Protein AF-A0A8J8DPS0-F1 (afdb_monomer)

Secondary structure (DSSP, 8-state):
-HHHHHHHHHHHHHHHHTHHHHHHHHHHHHHHHHHHHH-HHHHHHHHHHHHHHHHHHHHHHHHHHHHHHHHHHHHHH-GGGTTHHHHHHHHHTTHHHHHHHHHHHHHHHHTT-HHHHHHHHHHHHHHHHHHHHHHHHHHHHHHHHHHHHHHHHHHHHHHHHHHHTT-

Sequence (167 aa):
DYETGIYRAAYMWIQVAMLVPNVVVPTTLPSMARLWKDDKKTLEILFRKSFQMLGLVGIVGAIGYYFLAEYGVLLVFGEKFASSIPVLKILSFALPFMFLNSLFGSFLNATGKELTFTKITGFTAILNVVLNYFLILHYGAVGAAVATVVSQGVGSLVNGFLLMNSH

pLDDT: mean 92.61, std 6.7, range [46.25, 98.06]

Structure (mmCIF, N/CA/C/O backbone):
data_AF-A0A8J8DPS0-F1
#
_entry.id   AF-A0A8J8DPS0-F1
#
loop_
_atom_site.group_PDB
_atom_site.id
_atom_site.type_symbol
_atom_site.label_atom_id
_atom_site.label_alt_id
_atom_site.label_comp_id
_atom_site.label_asym_id
_atom_site.label_entity_id
_atom_site.label_seq_id
_atom_site.pdbx_PDB_ins_code
_atom_site.Cartn_x
_atom_site.Cartn_y
_atom_site.Cartn_z
_atom_site.occupancy
_atom_site.B_iso_or_equiv
_atom_site.auth_seq_id
_atom_site.auth_comp_id
_atom_site.auth_asym_id
_atom_site.auth_atom_id
_atom_site.pdbx_PDB_model_num
ATOM 1 N N . ASP A 1 1 ? 5.598 -11.270 -23.304 1.00 60.91 1 ASP A N 1
ATOM 2 C CA . ASP A 1 1 ? 6.791 -11.719 -22.550 1.00 60.91 1 ASP A CA 1
ATOM 3 C C . ASP A 1 1 ? 7.677 -10.586 -22.043 1.00 60.91 1 ASP A C 1
ATOM 5 O O . ASP A 1 1 ? 7.902 -10.527 -20.837 1.00 60.91 1 ASP A O 1
ATOM 9 N N . TYR A 1 2 ? 8.128 -9.653 -22.893 1.00 68.25 2 TYR A N 1
ATOM 10 C CA . TYR A 1 2 ? 9.005 -8.546 -22.467 1.00 68.25 2 TYR A CA 1
ATOM 11 C C . TYR A 1 2 ? 8.324 -7.531 -21.520 1.00 68.25 2 TYR A C 1
ATOM 13 O O . TYR A 1 2 ? 8.804 -7.321 -20.408 1.00 68.25 2 TYR A O 1
ATOM 21 N N . GLU A 1 3 ? 7.155 -6.981 -21.878 1.00 68.19 3 GLU A N 1
ATOM 22 C CA . GLU A 1 3 ? 6.432 -6.019 -21.016 1.00 68.19 3 GLU A CA 1
ATOM 23 C C . GLU A 1 3 ? 5.974 -6.620 -19.680 1.00 68.19 3 GLU A C 1
ATOM 25 O O . GLU A 1 3 ? 6.090 -6.004 -18.620 1.00 68.19 3 GLU A O 1
ATOM 30 N N . THR A 1 4 ? 5.513 -7.870 -19.709 1.00 76.12 4 THR A N 1
ATOM 31 C CA . THR A 1 4 ? 5.162 -8.625 -18.501 1.00 76.12 4 THR A CA 1
ATOM 32 C C . THR A 1 4 ? 6.376 -8.860 -17.599 1.00 76.12 4 THR A C 1
ATOM 34 O O . THR A 1 4 ? 6.229 -8.902 -16.380 1.00 76.12 4 THR A O 1
ATOM 37 N N . GLY A 1 5 ? 7.577 -8.986 -18.175 1.00 83.00 5 GLY A N 1
ATOM 38 C CA . GLY A 1 5 ? 8.834 -9.088 -17.433 1.00 83.00 5 GLY A CA 1
ATOM 39 C C . GLY A 1 5 ? 9.210 -7.782 -16.733 1.00 83.00 5 GLY A C 1
ATOM 40 O O . GLY A 1 5 ? 9.567 -7.812 -15.558 1.00 83.00 5 GLY A O 1
ATOM 41 N N . ILE A 1 6 ? 9.058 -6.644 -17.418 1.00 83.50 6 ILE A N 1
ATOM 42 C CA . ILE A 1 6 ? 9.302 -5.298 -16.870 1.00 83.50 6 ILE A CA 1
ATOM 43 C C . ILE A 1 6 ? 8.414 -5.039 -15.649 1.00 83.50 6 ILE A C 1
ATOM 45 O O . ILE A 1 6 ? 8.900 -4.673 -14.577 1.00 83.50 6 ILE A O 1
ATOM 49 N N . TYR A 1 7 ? 7.107 -5.278 -15.784 1.00 86.50 7 TYR A N 1
ATOM 50 C CA . TYR A 1 7 ? 6.181 -5.075 -14.673 1.00 86.50 7 TYR A CA 1
ATOM 51 C C . TYR A 1 7 ? 6.505 -5.998 -13.492 1.00 86.50 7 TYR A C 1
ATOM 53 O O . TYR A 1 7 ? 6.531 -5.547 -12.349 1.00 86.50 7 TYR A O 1
ATOM 61 N N . ARG A 1 8 ? 6.814 -7.280 -13.746 1.00 88.12 8 ARG A N 1
ATOM 62 C CA . ARG A 1 8 ? 7.204 -8.233 -12.691 1.00 88.12 8 ARG A CA 1
ATOM 63 C C . ARG A 1 8 ? 8.469 -7.797 -11.949 1.00 88.12 8 ARG A C 1
ATOM 65 O O . ARG A 1 8 ? 8.494 -7.898 -10.724 1.00 88.12 8 ARG A O 1
ATOM 72 N N . ALA A 1 9 ? 9.477 -7.289 -12.659 1.00 90.38 9 ALA A N 1
ATOM 73 C CA . ALA A 1 9 ? 10.710 -6.791 -12.048 1.00 90.38 9 ALA A CA 1
ATOM 74 C C . ALA A 1 9 ? 10.440 -5.607 -11.104 1.00 90.38 9 ALA A C 1
ATOM 76 O O . ALA A 1 9 ? 10.947 -5.584 -9.984 1.00 90.38 9 ALA A O 1
ATOM 77 N N . ALA A 1 10 ? 9.580 -4.666 -11.509 1.00 90.94 10 ALA A N 1
ATOM 78 C CA . ALA A 1 10 ? 9.148 -3.570 -10.641 1.00 90.94 10 ALA A CA 1
ATOM 79 C C . ALA A 1 10 ? 8.308 -4.070 -9.449 1.00 90.94 10 ALA A C 1
ATOM 81 O O . ALA A 1 10 ? 8.546 -3.687 -8.305 1.00 90.94 10 ALA A O 1
ATOM 82 N N . TYR A 1 11 ? 7.348 -4.962 -9.696 1.00 90.56 11 TYR A N 1
ATOM 83 C CA . TYR A 1 11 ? 6.408 -5.433 -8.678 1.00 90.56 11 TYR A CA 1
ATOM 84 C C . TYR A 1 11 ? 7.065 -6.301 -7.594 1.00 90.56 11 TYR A C 1
ATOM 86 O O . TYR A 1 11 ? 6.582 -6.335 -6.464 1.00 90.56 11 TYR A O 1
ATOM 94 N N . MET A 1 12 ? 8.190 -6.962 -7.887 1.00 93.56 12 MET A N 1
ATOM 95 C CA . MET A 1 12 ? 8.959 -7.719 -6.890 1.00 93.56 12 MET A CA 1
ATOM 96 C C . MET A 1 12 ? 9.347 -6.852 -5.683 1.00 93.56 12 MET A C 1
ATOM 98 O O . MET A 1 12 ? 9.215 -7.280 -4.540 1.00 93.56 12 MET A O 1
ATOM 102 N N . TRP A 1 13 ? 9.758 -5.606 -5.916 1.00 93.62 13 TRP A N 1
ATOM 103 C CA . TRP A 1 13 ? 10.105 -4.669 -4.846 1.00 93.62 13 TRP A CA 1
ATOM 104 C C . TRP A 1 13 ? 8.904 -4.314 -3.968 1.00 93.62 13 TRP A C 1
ATOM 106 O O . TRP A 1 13 ? 9.017 -4.240 -2.745 1.00 93.62 13 TRP A O 1
ATOM 116 N N . ILE A 1 14 ? 7.725 -4.177 -4.580 1.00 94.75 14 ILE A N 1
ATOM 117 C CA . ILE A 1 14 ? 6.471 -3.970 -3.851 1.00 94.75 14 ILE A CA 1
ATOM 118 C C . ILE A 1 14 ? 6.150 -5.190 -2.981 1.00 94.75 14 ILE A C 1
ATOM 120 O O . ILE A 1 14 ? 5.767 -5.026 -1.826 1.00 94.75 14 ILE A O 1
ATOM 124 N N . GLN A 1 15 ? 6.369 -6.412 -3.476 1.00 93.75 15 GLN A N 1
ATOM 125 C CA . GLN A 1 15 ? 6.182 -7.626 -2.671 1.00 93.75 15 GLN A CA 1
ATOM 126 C C . GLN A 1 15 ? 7.122 -7.678 -1.461 1.00 93.75 15 GLN A C 1
ATOM 128 O O . GLN A 1 15 ? 6.683 -8.038 -0.370 1.00 93.75 15 GLN A O 1
ATOM 133 N N . VAL A 1 16 ? 8.385 -7.273 -1.626 1.00 95.25 16 VAL A N 1
ATOM 134 C CA . VAL A 1 16 ? 9.335 -7.166 -0.507 1.00 95.25 16 VAL A CA 1
ATOM 135 C C . VAL A 1 16 ? 8.847 -6.140 0.518 1.00 95.25 16 VAL A C 1
ATOM 137 O O . VAL A 1 16 ? 8.834 -6.423 1.714 1.00 95.25 16 VAL A O 1
ATOM 140 N N . ALA A 1 17 ? 8.373 -4.974 0.071 1.00 95.44 17 ALA A N 1
ATOM 141 C CA . ALA A 1 17 ? 7.809 -3.961 0.963 1.00 95.44 17 ALA A CA 1
ATOM 142 C C . ALA A 1 17 ? 6.589 -4.485 1.748 1.00 95.44 17 ALA A C 1
ATOM 144 O O . ALA A 1 17 ? 6.449 -4.209 2.940 1.00 95.44 17 ALA A O 1
ATOM 145 N N . MET A 1 18 ? 5.741 -5.295 1.108 1.00 96.00 18 MET A N 1
ATOM 146 C CA . MET A 1 18 ? 4.547 -5.887 1.719 1.00 96.00 18 MET A CA 1
ATOM 147 C C . MET A 1 18 ? 4.837 -6.852 2.879 1.00 96.00 18 MET A C 1
ATOM 149 O O . MET A 1 18 ? 3.921 -7.168 3.638 1.00 96.00 18 MET A O 1
ATOM 153 N N . LEU A 1 19 ? 6.089 -7.272 3.095 1.00 95.56 19 LEU A N 1
ATOM 154 C CA . LEU A 1 19 ? 6.461 -8.040 4.288 1.00 95.56 19 LEU A CA 1
ATOM 155 C C . LEU A 1 19 ? 6.152 -7.283 5.588 1.00 95.56 19 LEU A C 1
ATOM 157 O O . LEU A 1 19 ? 5.746 -7.902 6.567 1.00 95.56 19 LEU A O 1
ATOM 161 N N . VAL A 1 20 ? 6.275 -5.951 5.591 1.00 95.12 20 VAL A N 1
ATOM 162 C CA . VAL A 1 20 ? 6.016 -5.123 6.779 1.00 95.12 20 VAL A CA 1
ATOM 163 C C . VAL A 1 20 ? 4.574 -5.287 7.287 1.00 95.12 20 VAL A C 1
ATOM 165 O O . VAL A 1 20 ? 4.392 -5.764 8.412 1.00 95.12 20 VAL A O 1
ATOM 168 N N . PRO A 1 21 ? 3.524 -4.950 6.511 1.00 94.81 21 PRO A N 1
ATOM 169 C CA . PRO A 1 21 ? 2.152 -5.161 6.961 1.00 94.81 21 PRO A CA 1
ATOM 170 C C . PRO A 1 21 ? 1.824 -6.648 7.148 1.00 94.81 21 PRO A C 1
ATOM 172 O O . PRO A 1 21 ? 1.076 -6.967 8.066 1.00 94.81 21 PRO A O 1
ATOM 175 N N . ASN A 1 22 ? 2.411 -7.568 6.374 1.00 93.62 22 ASN A N 1
ATOM 176 C CA . ASN A 1 22 ? 2.165 -9.006 6.544 1.00 93.62 22 ASN A CA 1
ATOM 177 C C . ASN A 1 22 ? 2.632 -9.549 7.905 1.00 93.62 22 ASN A C 1
ATOM 179 O O . ASN A 1 22 ? 2.113 -10.562 8.361 1.00 93.62 22 ASN A O 1
ATOM 183 N N . VAL A 1 23 ? 3.565 -8.873 8.578 1.00 92.81 23 VAL A N 1
ATOM 184 C CA . VAL A 1 23 ? 3.994 -9.208 9.946 1.00 92.81 23 VAL A CA 1
ATOM 185 C C . VAL A 1 23 ? 3.178 -8.443 10.996 1.00 92.81 23 VAL A C 1
ATOM 187 O O . VAL A 1 23 ? 2.731 -9.007 11.995 1.00 92.81 23 VAL A O 1
ATOM 190 N N . VAL A 1 24 ? 2.951 -7.146 10.780 1.00 91.12 24 VAL A N 1
ATOM 191 C CA . VAL A 1 24 ? 2.281 -6.266 11.756 1.00 91.12 24 VAL A CA 1
ATOM 192 C C . VAL A 1 24 ? 0.777 -6.543 11.863 1.00 91.12 24 VAL A C 1
ATOM 194 O O . VAL A 1 24 ? 0.180 -6.463 12.936 1.00 91.12 24 VAL A O 1
ATOM 197 N N . VAL A 1 25 ? 0.121 -6.838 10.747 1.00 93.31 25 VAL A N 1
ATOM 198 C CA . VAL A 1 25 ? -1.340 -6.914 10.695 1.00 93.31 25 VAL A CA 1
ATOM 199 C C . VAL A 1 25 ? -1.888 -8.177 11.382 1.00 93.31 25 VAL A C 1
ATOM 201 O O . VAL A 1 25 ? -2.787 -8.040 12.217 1.00 93.31 25 VAL A O 1
ATOM 204 N N . PRO A 1 26 ? -1.349 -9.390 11.146 1.00 91.56 26 PRO A N 1
ATOM 205 C CA . PRO A 1 26 ? -1.835 -10.594 11.825 1.00 91.56 26 PRO A CA 1
ATOM 206 C C . PRO A 1 26 ? -1.601 -10.583 13.340 1.00 91.56 26 PRO A C 1
ATOM 208 O O . PRO A 1 26 ? -2.383 -11.165 14.085 1.00 91.56 26 PRO A O 1
ATOM 211 N N . THR A 1 27 ? -0.554 -9.898 13.812 1.00 90.00 27 THR A N 1
ATOM 212 C CA . THR A 1 27 ? -0.246 -9.793 15.251 1.00 90.00 27 THR A CA 1
ATOM 213 C C . THR A 1 27 ? -1.199 -8.850 15.987 1.00 90.00 27 THR A C 1
ATOM 215 O O . THR A 1 27 ? -1.473 -9.035 17.174 1.00 90.00 27 THR A O 1
ATOM 218 N N . THR A 1 28 ? -1.759 -7.861 15.289 1.00 90.06 28 THR A N 1
ATOM 219 C CA . THR A 1 28 ? -2.690 -6.887 15.874 1.00 90.06 28 THR A CA 1
ATOM 220 C C . THR A 1 28 ? -4.154 -7.324 15.797 1.00 90.06 28 THR A C 1
ATOM 222 O O . THR A 1 28 ? -4.928 -6.965 16.683 1.00 90.06 28 THR A O 1
ATOM 225 N N . LEU A 1 29 ? -4.525 -8.166 14.825 1.00 91.69 29 LEU A N 1
ATOM 226 C CA . LEU A 1 29 ? -5.889 -8.676 14.629 1.00 91.69 29 LEU A CA 1
ATOM 227 C C . LEU A 1 29 ? -6.528 -9.295 15.892 1.00 91.69 29 LEU A C 1
ATOM 229 O O . LEU A 1 29 ? -7.591 -8.815 16.296 1.00 91.69 29 LEU A O 1
ATOM 233 N N . PRO A 1 30 ? -5.934 -10.307 16.566 1.00 91.81 30 PRO A N 1
ATOM 234 C CA . PRO A 1 30 ? -6.564 -10.925 17.738 1.00 91.81 30 PRO A CA 1
ATOM 235 C C . PRO A 1 30 ? -6.735 -9.931 18.894 1.00 91.81 30 PRO A C 1
ATOM 237 O O . PRO A 1 30 ? -7.728 -9.976 19.621 1.00 91.81 30 PRO A O 1
ATOM 240 N N . SER A 1 31 ? -5.796 -8.989 19.034 1.00 93.31 31 SER A N 1
ATOM 241 C CA . SER A 1 31 ? -5.885 -7.913 20.023 1.00 93.31 31 SER A CA 1
ATOM 242 C C . SER A 1 31 ? -7.041 -6.965 19.710 1.00 93.31 31 SER A C 1
ATOM 244 O O . SER A 1 31 ? -7.804 -6.626 20.611 1.00 93.31 31 SER A O 1
ATOM 246 N N . MET A 1 32 ? -7.217 -6.579 18.442 1.00 94.19 32 MET A N 1
ATOM 247 C CA . MET A 1 32 ? -8.336 -5.734 18.015 1.00 94.19 32 MET A CA 1
ATOM 248 C C . MET A 1 32 ? -9.690 -6.415 18.250 1.00 94.19 32 MET A C 1
ATOM 250 O O . MET A 1 32 ? -10.605 -5.779 18.767 1.00 94.19 32 MET A O 1
ATOM 254 N N . ALA A 1 33 ? -9.806 -7.709 17.935 1.00 94.19 33 ALA A N 1
ATOM 255 C CA . ALA A 1 33 ? -11.053 -8.461 18.088 1.00 94.19 33 ALA A CA 1
ATOM 256 C C . ALA A 1 33 ? -11.489 -8.579 19.558 1.00 94.19 33 ALA A C 1
ATOM 258 O O . ALA A 1 33 ? -12.673 -8.442 19.870 1.00 94.19 33 ALA A O 1
ATOM 259 N N . ARG A 1 34 ? -10.532 -8.784 20.474 1.00 94.94 34 ARG A N 1
ATOM 260 C CA . ARG A 1 34 ? -10.790 -8.780 21.922 1.00 94.94 34 ARG A CA 1
ATOM 261 C C . ARG A 1 34 ? -11.210 -7.390 22.408 1.00 94.94 34 ARG A C 1
ATOM 263 O O . ARG A 1 34 ? -12.267 -7.231 23.011 1.00 94.94 34 ARG A O 1
ATOM 270 N N . LEU A 1 35 ? -10.415 -6.366 22.090 1.00 94.31 35 LEU A N 1
ATOM 271 C CA . LEU A 1 35 ? -10.650 -4.994 22.553 1.00 94.31 35 LEU A CA 1
ATOM 272 C C . LEU A 1 35 ? -11.952 -4.387 22.008 1.00 94.31 35 LEU A C 1
ATOM 274 O O . LEU A 1 35 ? -12.539 -3.534 22.663 1.00 94.31 35 LEU A O 1
ATOM 278 N N . TRP A 1 36 ? -12.447 -4.843 20.853 1.00 93.62 36 TRP A N 1
ATOM 279 C CA . TRP A 1 36 ? -13.742 -4.410 20.319 1.00 93.62 36 TRP A CA 1
ATOM 280 C C . TRP A 1 36 ? -14.918 -4.680 21.266 1.00 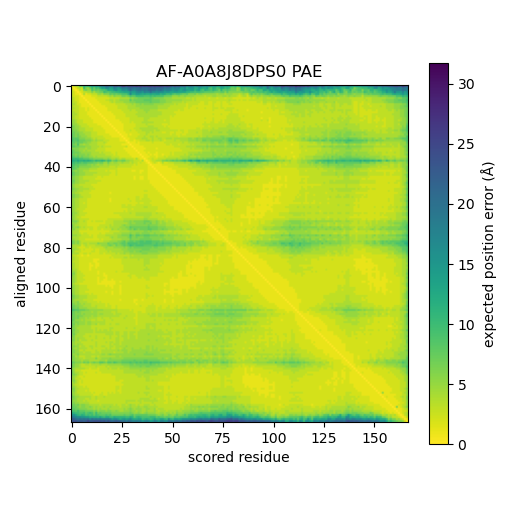93.62 36 TRP A C 1
ATOM 282 O O . TRP A 1 36 ? -15.871 -3.894 21.281 1.00 93.62 36 TRP A O 1
ATOM 292 N N . LYS A 1 37 ? -14.847 -5.763 22.051 1.00 91.69 37 LYS A N 1
ATOM 293 C CA . LYS A 1 37 ? -15.866 -6.129 23.044 1.00 91.69 37 LYS A CA 1
ATOM 294 C C . LYS A 1 37 ? -15.590 -5.509 24.411 1.00 91.69 37 LYS A C 1
ATOM 296 O O . LYS A 1 37 ? -16.526 -5.042 25.051 1.00 91.69 37 LYS A O 1
ATOM 301 N N . ASP A 1 38 ? -14.323 -5.488 24.815 1.00 93.31 38 ASP A N 1
ATOM 302 C CA . ASP A 1 38 ? -13.952 -5.231 26.210 1.00 93.31 38 ASP A CA 1
ATOM 303 C C . ASP A 1 38 ? -13.568 -3.766 26.481 1.00 93.31 38 ASP A C 1
ATOM 305 O O . ASP A 1 38 ? -13.915 -3.221 27.526 1.00 93.31 38 ASP A O 1
ATOM 309 N N . ASP A 1 39 ? -12.847 -3.113 25.560 1.00 93.88 39 ASP A N 1
ATOM 310 C CA . ASP A 1 39 ? -12.295 -1.768 25.769 1.00 93.88 39 ASP A CA 1
ATOM 311 C C . ASP A 1 39 ? -12.075 -1.019 24.443 1.00 93.88 39 ASP A C 1
ATOM 313 O O . ASP A 1 39 ? -11.009 -1.060 23.811 1.00 93.88 39 ASP A O 1
ATOM 317 N N . LYS A 1 40 ? -13.105 -0.264 24.046 1.00 91.69 40 LYS A N 1
ATOM 318 C CA . LYS A 1 40 ? -13.098 0.533 22.813 1.00 91.69 40 LYS A CA 1
ATOM 319 C C . LYS A 1 40 ? -12.059 1.654 22.815 1.00 91.69 40 LYS A C 1
ATOM 321 O O . LYS A 1 40 ? -11.559 2.003 21.749 1.00 91.69 40 LYS A O 1
ATOM 326 N N . LYS A 1 41 ? -11.703 2.199 23.982 1.00 94.31 41 LYS A N 1
ATOM 327 C CA . LYS A 1 41 ? -10.712 3.280 24.084 1.00 94.31 41 LYS A CA 1
ATOM 328 C C . LYS A 1 41 ? -9.315 2.743 23.799 1.00 94.31 41 LYS A C 1
ATOM 330 O O . LYS A 1 41 ? -8.560 3.336 23.030 1.00 94.31 41 LYS A O 1
ATOM 335 N N . THR A 1 42 ? -8.978 1.591 24.373 1.00 94.88 42 THR A N 1
ATOM 336 C CA . THR A 1 42 ? -7.698 0.932 24.095 1.00 94.88 42 THR A CA 1
ATOM 337 C C . THR A 1 42 ? -7.626 0.443 22.647 1.00 94.88 42 THR A C 1
ATOM 339 O O . THR A 1 42 ? -6.566 0.548 22.025 1.00 94.88 42 THR A O 1
ATOM 342 N N . LEU A 1 43 ? -8.746 -0.013 22.068 1.00 94.75 43 LEU A N 1
ATOM 343 C CA . LEU A 1 43 ? -8.826 -0.336 20.640 1.00 94.75 43 LEU A CA 1
ATOM 344 C C . LEU A 1 43 ? -8.499 0.869 19.750 1.00 94.75 43 LEU A C 1
ATOM 346 O O . LEU A 1 43 ? -7.699 0.736 18.827 1.00 94.75 43 LEU A O 1
ATOM 350 N N . GLU A 1 44 ? -9.098 2.031 20.018 1.00 93.19 44 GLU A N 1
ATOM 351 C CA . GLU A 1 44 ? -8.852 3.255 19.248 1.00 93.19 44 GLU A CA 1
ATOM 352 C C . GLU A 1 44 ? -7.372 3.656 19.307 1.00 93.19 44 GLU A C 1
ATOM 354 O O . GLU A 1 44 ? -6.756 3.947 18.280 1.00 93.19 44 GLU A O 1
ATOM 359 N N . ILE A 1 45 ? -6.760 3.586 20.496 1.00 95.12 45 ILE A N 1
ATOM 360 C CA . ILE A 1 45 ? -5.330 3.863 20.679 1.00 95.12 45 ILE A CA 1
ATOM 361 C C . ILE A 1 45 ? -4.474 2.873 19.882 1.00 95.12 45 ILE A C 1
ATOM 363 O O . ILE A 1 45 ? -3.527 3.294 19.213 1.00 95.12 45 ILE A O 1
ATOM 367 N N . LEU A 1 46 ? -4.787 1.574 19.946 1.00 94.56 46 LEU A N 1
ATOM 368 C CA . LEU A 1 46 ? -4.071 0.539 19.199 1.00 94.56 46 LEU A CA 1
ATOM 369 C C . LEU A 1 46 ? -4.169 0.795 17.693 1.00 94.56 46 LEU A C 1
ATOM 371 O O . LEU A 1 46 ? -3.143 0.872 17.020 1.00 94.56 46 LEU A O 1
ATOM 375 N N . PHE A 1 47 ? -5.384 0.990 17.181 1.00 94.69 47 PHE A N 1
ATOM 376 C CA . PHE A 1 47 ? -5.625 1.246 15.766 1.00 94.69 47 PHE A CA 1
ATOM 377 C C . PHE A 1 47 ? -4.913 2.517 15.292 1.00 94.69 47 PHE A C 1
ATOM 379 O O . PHE A 1 47 ? -4.207 2.481 14.286 1.00 94.69 47 PHE A O 1
ATOM 386 N N . ARG A 1 48 ? -5.009 3.620 16.045 1.00 94.88 48 ARG A N 1
ATOM 387 C CA . ARG A 1 48 ? -4.329 4.883 15.725 1.00 94.88 48 ARG A CA 1
ATOM 388 C C . ARG A 1 48 ? -2.811 4.722 15.691 1.00 94.88 48 ARG A C 1
ATOM 390 O O . ARG A 1 48 ? -2.175 5.226 14.768 1.00 94.88 48 ARG A O 1
ATOM 397 N N . LYS A 1 49 ? -2.221 4.009 16.656 1.00 95.00 49 LYS A N 1
ATOM 398 C CA . LYS A 1 49 ? -0.774 3.732 16.669 1.00 95.00 49 LYS A CA 1
ATOM 399 C C . LYS A 1 49 ? -0.355 2.875 15.475 1.00 95.00 49 LYS A C 1
ATOM 401 O O . LYS A 1 49 ? 0.625 3.210 14.814 1.00 95.00 49 LYS A O 1
ATOM 406 N N . SER A 1 50 ? -1.105 1.818 15.161 1.00 95.69 50 SER A N 1
ATOM 407 C CA . SER A 1 50 ? -0.853 0.981 13.982 1.00 95.69 50 SER A CA 1
ATOM 408 C C . SER A 1 50 ? -0.981 1.775 12.682 1.00 95.69 50 SER A C 1
ATOM 410 O O . SER A 1 50 ? -0.134 1.631 11.805 1.00 95.69 50 SER A O 1
ATOM 412 N N . PHE A 1 51 ? -1.982 2.654 12.578 1.00 95.69 51 PHE A N 1
ATOM 413 C CA . PHE A 1 51 ? -2.191 3.540 11.433 1.00 95.69 51 PHE A CA 1
ATOM 414 C C . PHE A 1 51 ? -1.015 4.499 11.246 1.00 95.69 51 PHE A C 1
ATOM 416 O O . PHE A 1 51 ? -0.462 4.587 10.154 1.00 95.69 51 PHE A O 1
ATOM 423 N N . GLN A 1 52 ? -0.589 5.179 12.314 1.00 96.25 52 GLN A N 1
ATOM 424 C CA . GLN A 1 52 ? 0.546 6.104 12.268 1.00 96.25 52 GLN A CA 1
ATOM 425 C C . GLN A 1 52 ? 1.847 5.386 11.904 1.00 96.25 52 GLN A C 1
ATOM 427 O O . GLN A 1 52 ? 2.597 5.873 11.062 1.00 96.25 52 GLN A O 1
ATOM 432 N N . MET A 1 53 ? 2.099 4.218 12.498 1.00 96.44 53 MET A N 1
ATOM 433 C CA . MET A 1 53 ? 3.293 3.425 12.221 1.00 96.44 53 MET A CA 1
ATOM 434 C C . MET A 1 53 ? 3.318 2.932 10.770 1.00 96.44 53 MET A C 1
ATOM 436 O O . MET A 1 53 ? 4.289 3.179 10.061 1.00 96.44 53 MET A O 1
ATOM 440 N N . LEU A 1 54 ? 2.255 2.267 10.305 1.00 96.69 54 LEU A N 1
ATOM 441 C CA . LEU A 1 54 ? 2.192 1.735 8.941 1.00 96.69 54 LEU A CA 1
ATOM 442 C C . LEU A 1 54 ? 2.149 2.847 7.891 1.00 96.69 54 LEU A C 1
ATOM 444 O O . LEU A 1 54 ? 2.793 2.715 6.855 1.00 96.69 54 LEU A O 1
ATOM 448 N N . GLY A 1 55 ? 1.456 3.952 8.168 1.00 97.12 55 GLY A N 1
ATOM 449 C CA . GLY A 1 55 ? 1.448 5.128 7.303 1.00 97.12 55 GLY A CA 1
ATOM 450 C C . GLY A 1 55 ? 2.840 5.744 7.169 1.00 97.12 55 GLY A C 1
ATOM 451 O O . GLY A 1 55 ? 3.309 5.952 6.052 1.00 97.12 55 GLY A O 1
ATOM 452 N N . LEU A 1 56 ? 3.541 5.972 8.286 1.00 97.81 56 LEU A N 1
ATOM 453 C CA . LEU A 1 56 ? 4.893 6.535 8.270 1.00 97.81 56 LEU A CA 1
ATOM 454 C C . LEU A 1 56 ? 5.884 5.606 7.563 1.00 97.81 56 LEU A C 1
ATOM 456 O O . LEU A 1 56 ? 6.617 6.055 6.687 1.00 97.81 56 LEU A O 1
ATOM 460 N N . VAL A 1 57 ? 5.886 4.312 7.900 1.00 97.56 57 VAL A N 1
ATOM 461 C CA . VAL A 1 57 ? 6.773 3.330 7.257 1.00 97.56 57 VAL A CA 1
ATOM 462 C C . VAL A 1 57 ? 6.443 3.188 5.771 1.00 97.56 57 VAL A C 1
ATOM 464 O O . VAL A 1 57 ? 7.355 3.107 4.954 1.00 97.56 57 VAL A O 1
ATOM 467 N N . GLY A 1 58 ? 5.162 3.223 5.399 1.00 97.50 58 GLY A N 1
ATOM 468 C CA . GLY A 1 58 ? 4.727 3.221 4.006 1.00 97.50 58 GLY A CA 1
ATOM 469 C C . GLY A 1 58 ? 5.232 4.442 3.233 1.00 97.50 58 GLY A C 1
ATOM 470 O O . GLY A 1 58 ? 5.736 4.286 2.126 1.00 97.50 58 GLY A O 1
ATOM 471 N N . ILE A 1 59 ? 5.158 5.645 3.818 1.00 98.06 59 ILE A N 1
ATOM 472 C CA . ILE A 1 59 ? 5.655 6.891 3.205 1.00 98.06 59 ILE A CA 1
ATOM 473 C C . ILE A 1 59 ? 7.181 6.870 3.077 1.00 98.06 59 ILE A C 1
ATOM 475 O O . ILE A 1 59 ? 7.710 7.149 2.003 1.00 98.06 59 ILE A O 1
ATOM 479 N N . VAL A 1 60 ? 7.897 6.509 4.144 1.00 97.81 60 VAL A N 1
ATOM 480 C CA . VAL A 1 60 ? 9.365 6.399 4.121 1.00 97.81 60 VAL A CA 1
ATOM 481 C C . VAL A 1 60 ? 9.803 5.349 3.099 1.00 97.81 60 VAL A C 1
ATOM 483 O O . VAL A 1 60 ? 10.723 5.596 2.322 1.00 97.81 60 VAL A O 1
ATOM 486 N N . GLY A 1 61 ? 9.104 4.214 3.042 1.00 96.81 61 GLY A N 1
ATOM 487 C CA . GLY A 1 61 ? 9.308 3.184 2.031 1.00 96.81 61 GLY A CA 1
ATOM 488 C C . GLY A 1 61 ? 9.082 3.718 0.618 1.00 96.81 61 GLY A C 1
ATOM 489 O O . GLY A 1 61 ? 9.950 3.554 -0.231 1.00 96.81 61 GLY A O 1
ATOM 490 N N . ALA A 1 62 ? 7.968 4.410 0.367 1.00 97.56 62 ALA A N 1
ATOM 491 C CA . ALA A 1 62 ? 7.658 5.007 -0.933 1.00 97.56 62 ALA A CA 1
ATOM 492 C C . ALA A 1 62 ? 8.762 5.955 -1.422 1.00 97.56 62 ALA A C 1
ATOM 494 O O . AL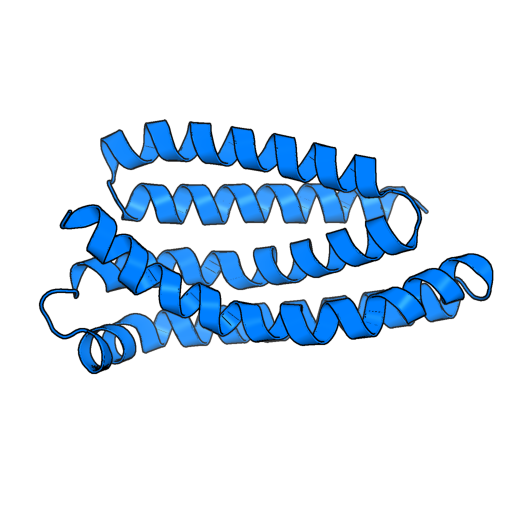A A 1 62 ? 9.194 5.856 -2.572 1.00 97.56 62 ALA A O 1
ATOM 495 N N . ILE A 1 63 ? 9.248 6.826 -0.533 1.00 98.00 63 ILE A N 1
ATOM 496 C CA . ILE A 1 63 ? 10.362 7.744 -0.797 1.00 98.00 63 ILE A CA 1
ATOM 497 C C . ILE A 1 63 ? 11.639 6.950 -1.096 1.00 98.00 63 ILE A C 1
ATOM 499 O O . ILE A 1 63 ? 12.279 7.179 -2.122 1.00 98.00 63 ILE A O 1
ATOM 503 N N . GLY A 1 64 ? 11.984 5.981 -0.244 1.00 96.69 64 GLY A N 1
ATOM 504 C CA . GLY A 1 64 ? 13.164 5.135 -0.418 1.00 96.69 64 GLY A CA 1
ATOM 505 C C . GLY A 1 64 ? 13.161 4.405 -1.760 1.00 96.69 64 GLY A C 1
ATOM 506 O O . GLY A 1 64 ? 14.120 4.511 -2.519 1.00 96.69 64 GLY A O 1
ATOM 507 N N . TYR A 1 65 ? 12.057 3.739 -2.105 1.00 95.56 65 TYR A N 1
ATOM 508 C CA . TYR A 1 65 ? 11.905 3.056 -3.388 1.00 95.56 65 TYR A CA 1
ATOM 509 C C . TYR A 1 65 ? 11.937 4.016 -4.574 1.00 95.56 65 TYR A C 1
ATOM 511 O O . TYR A 1 65 ? 12.524 3.674 -5.592 1.00 95.56 65 TYR A O 1
ATOM 519 N N . TYR A 1 66 ? 11.357 5.213 -4.462 1.00 97.25 66 TYR A N 1
ATOM 520 C CA . TYR A 1 66 ? 11.368 6.190 -5.552 1.00 97.25 66 TYR A CA 1
ATOM 521 C C . TYR A 1 66 ? 12.794 6.630 -5.916 1.00 97.25 66 TYR A C 1
ATOM 523 O O . TYR A 1 66 ? 13.172 6.614 -7.090 1.00 97.25 66 TYR A O 1
ATOM 531 N N . PHE A 1 67 ? 13.597 6.995 -4.913 1.00 96.81 67 PHE A N 1
ATOM 532 C CA . PHE A 1 67 ? 14.970 7.460 -5.128 1.00 96.81 67 PHE A CA 1
ATOM 533 C C . PHE A 1 67 ? 15.937 6.320 -5.458 1.00 96.81 67 PHE A C 1
ATOM 535 O O . PHE A 1 67 ? 16.832 6.501 -6.278 1.00 96.81 67 PHE A O 1
ATOM 542 N N . LEU A 1 68 ? 15.740 5.135 -4.874 1.00 94.69 68 LEU A N 1
ATOM 543 C CA . LEU A 1 68 ? 16.601 3.974 -5.107 1.00 94.69 68 LEU A CA 1
ATOM 544 C C . LEU A 1 68 ? 16.174 3.122 -6.307 1.00 94.69 68 LEU A C 1
ATOM 546 O O . LEU A 1 68 ? 16.879 2.171 -6.628 1.00 94.69 68 LEU A O 1
ATOM 550 N N . ALA A 1 69 ? 15.059 3.433 -6.980 1.00 94.56 69 ALA A N 1
ATOM 551 C CA . ALA A 1 69 ? 14.521 2.607 -8.064 1.00 94.56 69 ALA A CA 1
ATOM 552 C C . ALA A 1 69 ? 15.545 2.335 -9.171 1.00 94.56 69 ALA A C 1
ATOM 554 O O . ALA A 1 69 ? 15.673 1.205 -9.628 1.00 94.56 69 ALA A O 1
ATOM 555 N N . GLU A 1 70 ? 16.273 3.367 -9.592 1.00 94.38 70 GLU A N 1
ATOM 556 C CA . GLU A 1 70 ? 17.266 3.268 -10.662 1.00 94.38 70 GLU A CA 1
ATOM 557 C C . GLU A 1 70 ? 18.442 2.384 -10.250 1.00 94.38 70 GLU A C 1
ATOM 559 O O . GLU A 1 70 ? 18.695 1.360 -10.881 1.00 94.38 70 GLU A O 1
ATOM 564 N N . TYR A 1 71 ? 19.079 2.709 -9.122 1.00 94.44 71 TYR A N 1
ATOM 565 C CA . TYR A 1 71 ? 20.187 1.924 -8.585 1.00 94.44 71 TYR A CA 1
ATOM 566 C C . TYR A 1 71 ? 19.783 0.469 -8.295 1.00 94.44 71 TYR A C 1
ATOM 568 O O . TYR A 1 71 ? 20.472 -0.462 -8.701 1.00 94.44 71 TYR A O 1
ATOM 576 N N . GLY A 1 72 ? 18.642 0.257 -7.635 1.00 92.00 72 GLY A N 1
ATOM 577 C CA . GLY A 1 72 ? 18.160 -1.068 -7.252 1.00 92.00 72 GLY A CA 1
ATOM 578 C C . GLY A 1 72 ? 17.830 -1.947 -8.455 1.00 92.00 72 GLY A C 1
ATOM 579 O O . GLY A 1 72 ? 18.241 -3.107 -8.500 1.00 92.00 72 GLY A O 1
ATOM 580 N N . VAL A 1 73 ? 17.121 -1.410 -9.453 1.00 94.06 73 VAL A N 1
ATOM 581 C CA . VAL A 1 73 ? 16.747 -2.175 -10.652 1.00 94.06 73 VAL A CA 1
ATOM 582 C C . VAL A 1 73 ? 17.983 -2.534 -11.472 1.00 94.06 73 VAL A C 1
ATOM 584 O O . VAL A 1 73 ? 18.129 -3.697 -11.848 1.00 94.06 73 VAL A O 1
ATOM 587 N N . LEU A 1 74 ? 18.889 -1.584 -11.713 1.00 93.81 74 LEU A N 1
ATOM 588 C CA . LEU A 1 74 ? 20.101 -1.843 -12.493 1.00 93.81 74 LEU A CA 1
ATOM 589 C C . LEU A 1 74 ? 21.034 -2.835 -11.787 1.00 93.81 74 LEU A C 1
ATOM 591 O O . LEU A 1 74 ? 21.573 -3.724 -12.442 1.00 93.81 74 LEU A O 1
ATOM 595 N N . LEU A 1 75 ? 21.160 -2.754 -10.459 1.00 93.75 75 LEU A N 1
ATOM 596 C CA . LEU A 1 75 ? 21.992 -3.672 -9.679 1.00 93.75 75 LEU A CA 1
ATOM 597 C C . LEU A 1 75 ? 21.458 -5.114 -9.689 1.00 93.75 75 LEU A C 1
ATOM 599 O O . LEU A 1 75 ? 22.235 -6.055 -9.823 1.00 93.75 75 LEU A O 1
ATOM 603 N N . VAL A 1 76 ? 20.144 -5.299 -9.525 1.00 93.25 76 VAL A N 1
ATOM 604 C CA . VAL A 1 76 ? 19.537 -6.636 -9.367 1.00 93.25 76 VAL A CA 1
ATOM 605 C C . VAL A 1 76 ? 19.214 -7.291 -10.709 1.00 93.25 76 VAL A C 1
ATOM 607 O O . VAL A 1 76 ? 19.359 -8.503 -10.862 1.00 93.25 76 VAL A O 1
ATOM 610 N N . PHE A 1 77 ? 18.759 -6.505 -11.685 1.00 90.38 77 PHE A N 1
ATOM 611 C CA . PHE A 1 77 ? 18.216 -7.015 -12.944 1.00 90.38 77 PHE A CA 1
ATOM 612 C C . PHE A 1 77 ? 19.052 -6.642 -14.180 1.00 90.38 77 PHE A C 1
ATOM 614 O O . PHE A 1 77 ? 18.926 -7.301 -15.221 1.00 90.38 77 PHE A O 1
ATOM 621 N N . GLY A 1 78 ? 19.921 -5.634 -14.070 1.00 91.25 78 GLY A N 1
ATOM 622 C CA . GLY A 1 78 ? 20.747 -5.117 -15.162 1.00 91.25 78 GLY A CA 1
ATOM 623 C C . GLY A 1 78 ? 20.010 -4.166 -16.113 1.00 91.25 78 GLY A C 1
ATOM 624 O O . GLY A 1 78 ? 18.786 -4.031 -16.082 1.00 91.25 78 GLY A O 1
ATOM 625 N N . GLU A 1 79 ? 20.773 -3.556 -17.024 1.00 92.00 79 GLU A N 1
ATOM 626 C CA . GLU A 1 79 ? 20.318 -2.551 -18.009 1.00 92.00 79 GLU A CA 1
ATOM 627 C C . GLU A 1 79 ? 19.121 -2.994 -18.862 1.00 92.00 79 GLU A C 1
ATOM 629 O O . GLU A 1 79 ? 18.251 -2.198 -19.210 1.00 92.00 79 GLU A O 1
ATOM 634 N N . LYS A 1 80 ? 19.002 -4.297 -19.144 1.00 91.00 80 LYS A N 1
ATOM 635 C CA . LYS A 1 80 ? 17.875 -4.865 -19.909 1.00 91.00 80 LYS A CA 1
ATOM 636 C C . LYS A 1 80 ? 16.496 -4.608 -19.274 1.00 91.00 80 LYS A C 1
ATOM 638 O O . LYS A 1 80 ? 15.483 -4.737 -19.961 1.00 91.00 80 LYS A O 1
ATOM 643 N N . PHE A 1 81 ? 16.457 -4.271 -17.981 1.00 91.88 81 PHE A N 1
ATOM 644 C CA . PHE A 1 81 ? 15.252 -3.954 -17.214 1.00 91.88 81 PHE A CA 1
ATOM 645 C C . PHE A 1 81 ? 15.155 -2.468 -16.831 1.00 91.88 81 PHE A C 1
ATOM 647 O O . PHE A 1 81 ? 14.307 -2.116 -16.011 1.00 91.88 81 PHE A O 1
ATOM 654 N N . ALA A 1 82 ? 15.943 -1.572 -17.435 1.00 92.12 82 ALA A N 1
ATOM 655 C CA . ALA A 1 82 ? 15.874 -0.132 -17.164 1.00 92.12 82 ALA A CA 1
ATOM 656 C C . ALA A 1 82 ? 14.458 0.450 -17.364 1.00 92.12 82 ALA A C 1
ATOM 658 O O . ALA A 1 82 ? 14.004 1.292 -16.590 1.00 92.12 82 ALA A O 1
ATOM 659 N N . SER A 1 83 ? 13.682 -0.080 -18.316 1.00 92.00 83 SER A N 1
ATOM 660 C CA . SER A 1 83 ? 12.278 0.302 -18.536 1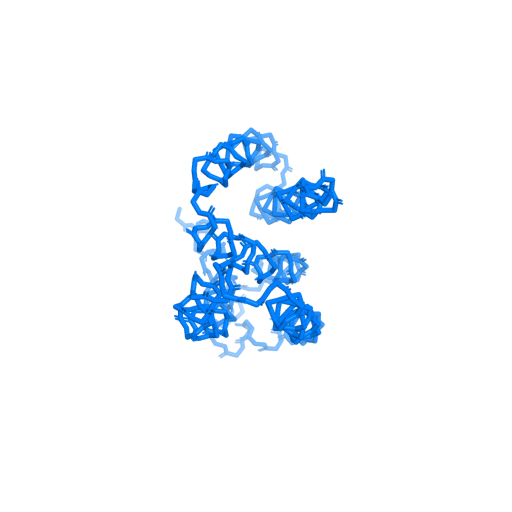.00 92.00 83 SER A CA 1
ATOM 661 C C . SER A 1 83 ? 11.345 0.021 -17.341 1.00 92.00 83 SER A C 1
ATOM 663 O O . SER A 1 83 ? 10.234 0.543 -17.299 1.00 92.00 83 SER A O 1
ATOM 665 N N . SER A 1 84 ? 11.783 -0.758 -16.343 1.00 93.69 84 SER A N 1
ATOM 666 C CA . SER A 1 84 ? 11.038 -1.037 -15.097 1.00 93.69 84 SER A CA 1
ATOM 667 C C . SER A 1 84 ? 11.178 0.073 -14.060 1.00 93.69 84 SER A C 1
ATOM 669 O O . SER A 1 84 ? 10.354 0.173 -13.155 1.00 93.69 84 SER A O 1
ATOM 671 N N . ILE A 1 85 ? 12.209 0.914 -14.177 1.00 95.50 85 ILE A N 1
ATOM 672 C CA . ILE A 1 85 ? 12.495 2.009 -13.244 1.00 95.50 85 ILE A CA 1
ATOM 673 C C . ILE A 1 85 ? 11.309 2.980 -13.121 1.00 95.50 85 ILE A C 1
ATOM 675 O O . ILE A 1 85 ? 10.868 3.210 -11.993 1.00 95.50 85 ILE A O 1
ATOM 679 N N . PRO A 1 86 ? 10.735 3.535 -14.212 1.00 95.88 86 PRO A N 1
ATOM 680 C CA . PRO A 1 86 ? 9.573 4.420 -14.094 1.00 95.88 86 PRO A CA 1
ATOM 681 C C . PRO A 1 86 ? 8.348 3.705 -13.507 1.00 95.88 86 PRO A C 1
ATOM 683 O O . PRO A 1 86 ? 7.602 4.304 -12.736 1.00 95.88 86 PRO A O 1
ATOM 686 N N . VAL A 1 87 ? 8.171 2.413 -13.805 1.00 96.19 87 VAL A N 1
ATOM 687 C CA . VAL A 1 87 ? 7.082 1.592 -13.251 1.00 96.19 87 VAL A CA 1
ATOM 688 C C . VAL A 1 87 ? 7.231 1.465 -11.733 1.00 96.19 87 VAL A C 1
ATOM 690 O O . VAL A 1 87 ? 6.270 1.703 -11.005 1.00 96.19 87 VAL A O 1
ATOM 693 N N . LEU A 1 88 ? 8.436 1.163 -11.238 1.00 96.75 88 LEU A N 1
ATOM 694 C CA . LEU A 1 88 ? 8.727 1.079 -9.805 1.00 96.75 88 LEU A CA 1
ATOM 695 C C . LEU A 1 88 ? 8.561 2.432 -9.104 1.00 96.75 88 LEU A C 1
ATOM 697 O O . LEU A 1 88 ? 7.963 2.488 -8.031 1.00 96.75 88 LEU A O 1
ATOM 701 N N . LYS A 1 89 ? 9.034 3.523 -9.720 1.00 97.69 89 LYS A N 1
ATOM 702 C CA . LYS A 1 89 ? 8.856 4.884 -9.191 1.00 97.69 89 LYS A CA 1
ATOM 703 C C . LYS A 1 89 ? 7.381 5.237 -9.010 1.00 97.69 89 LYS A C 1
ATOM 705 O O . LYS A 1 89 ? 7.032 5.869 -8.026 1.00 97.69 89 LYS A O 1
ATOM 710 N N . ILE A 1 90 ? 6.507 4.824 -9.925 1.00 97.75 90 ILE A N 1
ATOM 711 C CA . ILE A 1 90 ? 5.064 5.066 -9.789 1.00 97.75 90 ILE A CA 1
ATOM 712 C C . ILE A 1 90 ? 4.456 4.128 -8.745 1.00 97.75 90 ILE A C 1
ATOM 714 O O . ILE A 1 90 ? 3.726 4.580 -7.867 1.00 97.75 90 ILE A O 1
ATOM 718 N N . LEU A 1 91 ? 4.776 2.833 -8.798 1.00 96.56 91 LEU A N 1
ATOM 719 C CA . LEU A 1 91 ? 4.261 1.853 -7.839 1.00 96.56 91 LEU A CA 1
ATOM 720 C C . LEU A 1 91 ? 4.661 2.168 -6.393 1.00 96.56 91 LEU A C 1
ATOM 722 O O . LEU A 1 91 ? 3.909 1.825 -5.482 1.00 96.56 91 LEU A O 1
ATOM 726 N N . SER A 1 92 ? 5.792 2.837 -6.154 1.00 97.56 92 SER A N 1
ATOM 727 C CA . SER A 1 92 ? 6.197 3.209 -4.797 1.00 97.56 92 SER A CA 1
ATOM 728 C C . SER A 1 92 ? 5.160 4.109 -4.111 1.00 97.56 92 SER A C 1
ATOM 730 O O . SER A 1 92 ? 4.922 3.949 -2.916 1.00 97.56 92 SER A O 1
ATOM 732 N N . PHE A 1 93 ? 4.446 4.958 -4.860 1.00 97.94 93 PHE A N 1
ATOM 733 C CA . PHE A 1 93 ? 3.340 5.767 -4.334 1.00 97.94 93 PHE A CA 1
ATOM 734 C C . PHE A 1 93 ? 2.128 4.936 -3.892 1.00 97.94 93 PHE A C 1
ATOM 736 O O . PHE A 1 93 ? 1.312 5.426 -3.115 1.00 97.94 93 PHE A O 1
ATOM 743 N N . ALA A 1 94 ? 1.997 3.682 -4.339 1.00 97.00 94 ALA A N 1
ATOM 744 C CA . ALA A 1 94 ? 0.937 2.789 -3.875 1.00 97.00 94 ALA A CA 1
ATOM 745 C C . ALA A 1 94 ? 1.208 2.241 -2.462 1.00 97.00 94 ALA A C 1
ATOM 747 O O . ALA A 1 94 ? 0.261 1.864 -1.774 1.00 97.00 94 ALA A O 1
ATOM 748 N N . LEU A 1 95 ? 2.471 2.207 -2.010 1.00 96.44 95 LEU A N 1
ATOM 749 C CA . LEU A 1 95 ? 2.868 1.543 -0.761 1.00 96.44 95 LEU A CA 1
ATOM 750 C C . LEU A 1 95 ? 2.128 2.040 0.488 1.00 96.44 95 LEU A C 1
ATOM 752 O O . LEU A 1 95 ? 1.610 1.19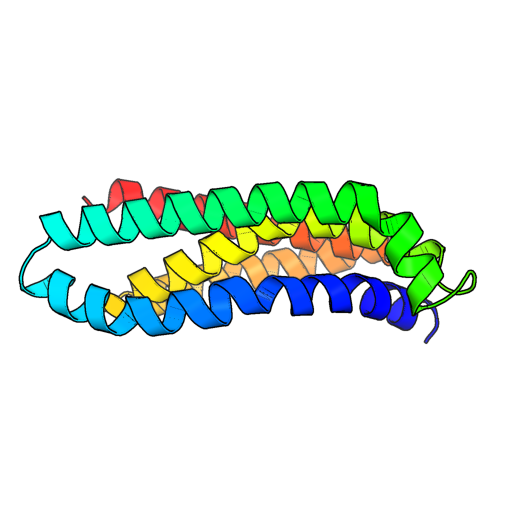1 1.219 1.00 96.44 95 LEU A O 1
ATOM 756 N N . PRO A 1 96 ? 2.004 3.359 0.746 1.00 97.62 96 PRO A N 1
ATOM 757 C CA . PRO A 1 96 ? 1.279 3.835 1.920 1.00 97.62 96 PRO A CA 1
ATOM 758 C C . PRO A 1 96 ? -0.175 3.359 1.903 1.00 97.62 96 PRO A C 1
ATOM 760 O O . PRO A 1 96 ? -0.679 2.861 2.906 1.00 97.62 96 PRO A O 1
ATOM 763 N N . PHE A 1 97 ? -0.833 3.433 0.744 1.00 97.81 97 PHE A N 1
ATOM 764 C CA . PHE A 1 97 ? -2.224 3.013 0.593 1.00 97.81 97 PHE A CA 1
ATOM 765 C C . PHE A 1 97 ? -2.394 1.506 0.770 1.00 97.81 97 PHE A C 1
ATOM 767 O O . PHE A 1 97 ? -3.321 1.078 1.449 1.00 97.81 97 PHE A O 1
ATOM 774 N N . MET A 1 98 ? -1.489 0.697 0.215 1.00 97.25 98 MET A N 1
ATOM 775 C CA . MET A 1 98 ? -1.516 -0.757 0.388 1.00 97.25 98 MET A CA 1
ATOM 776 C C . MET A 1 98 ? -1.364 -1.143 1.863 1.00 97.25 98 MET A C 1
ATOM 778 O O . MET A 1 98 ? -2.109 -1.985 2.357 1.00 97.25 98 MET A O 1
ATOM 782 N N . PHE A 1 99 ? -0.454 -0.492 2.592 1.00 97.69 99 PHE A N 1
ATOM 783 C CA . PHE A 1 99 ? -0.230 -0.773 4.012 1.00 97.69 99 PHE A CA 1
ATOM 784 C C . PHE A 1 99 ? -1.453 -0.398 4.855 1.00 97.69 99 PHE A C 1
ATOM 786 O O . PHE A 1 99 ? -1.875 -1.171 5.718 1.00 97.69 99 PHE A O 1
ATOM 793 N N . LEU A 1 100 ? -2.048 0.767 4.582 1.00 96.69 100 LEU A N 1
ATOM 794 C CA . LEU A 1 100 ? -3.263 1.217 5.258 1.00 96.69 100 LEU A CA 1
ATOM 795 C C . LEU A 1 100 ? -4.469 0.332 4.922 1.00 96.69 100 LEU A C 1
ATOM 797 O O . LEU A 1 100 ? -5.203 -0.047 5.829 1.00 96.69 100 LEU A O 1
ATOM 801 N N . ASN A 1 101 ? -4.641 -0.077 3.662 1.00 96.00 101 ASN A N 1
ATOM 802 C CA . ASN A 1 101 ? -5.691 -1.017 3.264 1.00 96.00 101 ASN A CA 1
ATOM 803 C C . ASN A 1 101 ? -5.572 -2.359 3.996 1.00 96.00 101 ASN A C 1
ATOM 805 O O . ASN A 1 101 ? -6.590 -2.891 4.438 1.00 96.00 101 ASN A O 1
ATOM 809 N N . SER A 1 102 ? -4.357 -2.882 4.196 1.00 95.81 102 SER A N 1
ATOM 810 C CA . SER A 1 102 ? -4.149 -4.094 5.001 1.00 95.81 102 SER A CA 1
ATOM 811 C C . SER A 1 102 ? -4.582 -3.905 6.458 1.00 95.81 102 SER A C 1
ATOM 813 O O . SER A 1 102 ? -5.230 -4.782 7.033 1.00 95.81 102 SER A O 1
ATOM 815 N N . LEU A 1 103 ? -4.272 -2.750 7.055 1.00 96.31 103 LEU A N 1
ATOM 816 C CA . LEU A 1 103 ? -4.710 -2.419 8.412 1.00 96.31 103 LEU A CA 1
ATOM 817 C C . LEU A 1 103 ? -6.238 -2.302 8.505 1.00 96.31 103 LEU A C 1
ATOM 819 O O . LEU A 1 103 ? -6.840 -2.870 9.416 1.00 96.31 103 LEU A O 1
ATOM 823 N N . PHE A 1 104 ? -6.866 -1.598 7.562 1.00 95.00 104 PHE A N 1
ATOM 824 C CA . PHE A 1 104 ? -8.320 -1.443 7.504 1.00 95.00 104 PHE A CA 1
ATOM 825 C C . PHE A 1 104 ? -9.026 -2.785 7.347 1.00 95.00 104 PHE A C 1
ATOM 827 O O . PHE A 1 104 ? -9.988 -3.051 8.064 1.00 95.00 104 PHE A O 1
ATOM 834 N N . GLY A 1 105 ? -8.514 -3.654 6.473 1.00 93.69 105 GLY A N 1
ATOM 835 C CA . GLY A 1 105 ? -9.033 -5.006 6.309 1.00 93.69 105 GLY A CA 1
ATOM 836 C C . GLY A 1 105 ? -8.996 -5.792 7.612 1.00 93.69 105 GLY A C 1
ATOM 837 O O . GLY A 1 105 ? -10.000 -6.372 8.011 1.00 93.69 105 GLY A O 1
ATOM 838 N N . SER A 1 106 ? -7.876 -5.753 8.332 1.00 93.75 106 SER A N 1
ATOM 839 C CA . SER A 1 106 ? -7.754 -6.421 9.633 1.00 93.75 106 SER A CA 1
ATOM 840 C C . SER A 1 106 ? -8.705 -5.873 10.688 1.00 93.75 106 SER A C 1
ATOM 842 O O . SER A 1 106 ? -9.358 -6.649 11.379 1.00 93.75 106 SER A O 1
ATOM 844 N N . PHE A 1 107 ? -8.858 -4.551 10.771 1.00 94.50 107 PHE A N 1
ATOM 845 C CA . PHE A 1 107 ? -9.802 -3.936 11.700 1.00 94.50 107 PHE A CA 1
ATOM 846 C C . PHE A 1 107 ? -11.257 -4.308 11.378 1.00 94.50 107 PHE A C 1
ATOM 848 O O . PHE A 1 107 ? -12.029 -4.660 12.270 1.00 94.50 107 PHE A O 1
ATOM 855 N N . LEU A 1 108 ? -11.646 -4.274 10.101 1.00 93.06 108 LEU A N 1
ATOM 856 C CA . LEU A 1 108 ? -12.993 -4.660 9.682 1.00 93.06 108 LEU A CA 1
ATOM 857 C C . LEU A 1 108 ? -13.247 -6.154 9.924 1.00 93.06 108 LEU A C 1
ATOM 859 O O . LEU A 1 108 ? -14.305 -6.498 10.441 1.00 93.06 108 LEU A O 1
ATOM 863 N N . ASN A 1 109 ? -12.268 -7.024 9.668 1.00 92.50 109 ASN A N 1
ATOM 864 C CA . ASN A 1 109 ? -12.343 -8.443 10.035 1.00 92.50 109 ASN A CA 1
ATOM 865 C C . ASN A 1 109 ? -12.498 -8.632 11.554 1.00 92.50 109 ASN A C 1
ATOM 867 O O . ASN A 1 109 ? -13.356 -9.382 12.007 1.00 92.50 109 ASN A O 1
ATOM 871 N N . ALA A 1 110 ? -11.713 -7.915 12.361 1.00 92.00 110 ALA A N 1
ATOM 872 C CA . ALA A 1 110 ? -11.765 -7.997 13.820 1.00 92.00 110 ALA A CA 1
ATOM 873 C C . ALA A 1 110 ? -13.105 -7.521 14.415 1.00 92.00 110 ALA A C 1
ATOM 875 O O . ALA A 1 110 ? -13.467 -7.924 15.520 1.00 92.00 110 ALA A O 1
ATOM 876 N N . THR A 1 111 ? -13.843 -6.673 13.693 1.00 92.00 111 THR A N 1
ATOM 877 C CA . THR A 1 111 ? -15.122 -6.091 14.132 1.00 92.00 111 THR A CA 1
ATOM 878 C C . THR A 1 111 ? -16.354 -6.744 13.494 1.00 92.00 111 THR A C 1
ATOM 880 O O . THR A 1 111 ? -17.468 -6.268 13.720 1.00 92.00 111 THR A O 1
ATOM 883 N N . GLY A 1 112 ? -16.186 -7.832 12.729 1.00 91.00 112 GLY A N 1
ATOM 884 C CA . GLY A 1 112 ? -17.290 -8.543 12.063 1.00 91.00 112 GLY A CA 1
ATOM 885 C C . GLY A 1 112 ? -17.865 -7.806 10.845 1.00 91.00 112 GLY A C 1
ATOM 886 O O . GLY A 1 112 ? -19.042 -7.950 10.516 1.00 91.00 112 GLY A O 1
ATOM 887 N N . LYS A 1 113 ? -17.066 -6.933 10.221 1.00 91.56 113 LYS A N 1
ATOM 888 C CA . LYS A 1 113 ? -17.409 -6.141 9.028 1.00 91.56 113 LYS A CA 1
ATOM 889 C C . LYS A 1 113 ? -16.611 -6.592 7.795 1.00 91.56 113 LYS A C 1
ATOM 891 O O . LYS A 1 113 ? -16.403 -5.806 6.867 1.00 91.56 113 LYS A O 1
ATOM 896 N N . GLU A 1 114 ? -16.183 -7.850 7.746 1.00 92.31 114 GLU A N 1
ATOM 897 C CA . GLU A 1 114 ? -15.410 -8.447 6.650 1.00 92.31 114 GLU A CA 1
ATOM 898 C C . GLU A 1 114 ? -16.114 -8.333 5.292 1.00 92.31 114 GLU A C 1
ATOM 900 O O . GLU A 1 114 ? -15.474 -8.084 4.267 1.00 92.31 114 GLU A O 1
ATOM 905 N N . LEU A 1 115 ? -17.449 -8.424 5.273 1.00 93.25 115 LEU A N 1
ATOM 906 C CA . LEU A 1 115 ? -18.244 -8.258 4.055 1.00 93.25 115 LEU A CA 1
ATOM 907 C C . LEU A 1 115 ? -18.175 -6.82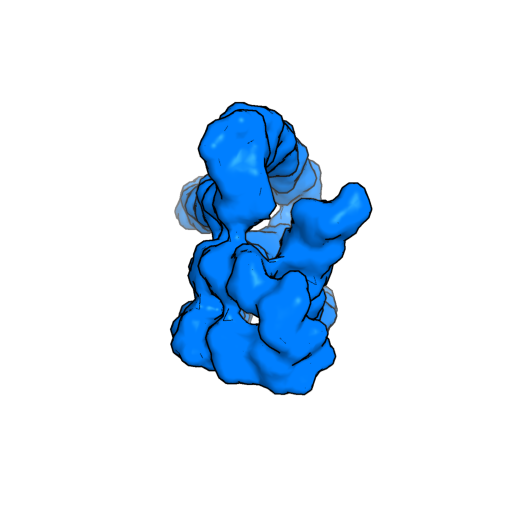6 3.518 1.00 93.25 115 LEU A C 1
ATOM 909 O O . LEU A 1 115 ? -18.158 -6.626 2.305 1.00 93.25 115 LEU A O 1
ATOM 913 N N . THR A 1 116 ? -18.112 -5.826 4.399 1.00 90.81 116 THR A N 1
ATOM 914 C CA . THR A 1 116 ? -17.948 -4.423 4.001 1.00 90.81 116 THR A CA 1
ATOM 915 C C . THR A 1 116 ? -16.584 -4.216 3.357 1.00 90.81 116 THR A C 1
ATOM 917 O O . THR A 1 116 ? -16.516 -3.665 2.261 1.00 90.81 116 THR A O 1
ATOM 920 N N . PHE A 1 117 ? -15.515 -4.730 3.976 1.00 91.50 117 PHE A N 1
ATOM 921 C CA . PHE A 1 117 ? -14.175 -4.684 3.387 1.00 91.50 117 PHE A CA 1
ATOM 922 C C . PHE A 1 117 ? -14.137 -5.393 2.029 1.00 91.50 117 PHE A C 1
ATOM 924 O O . PHE A 1 117 ? -13.688 -4.816 1.045 1.00 91.50 117 PHE A O 1
ATOM 931 N N . THR A 1 118 ? -14.709 -6.597 1.944 1.00 92.06 118 THR A N 1
ATOM 932 C CA . THR A 1 118 ? -14.768 -7.389 0.706 1.00 92.06 118 THR A CA 1
ATOM 933 C C . THR A 1 118 ? -15.492 -6.647 -0.417 1.00 92.06 118 THR A C 1
ATOM 935 O O . THR A 1 118 ? -15.025 -6.656 -1.552 1.00 92.06 118 THR A O 1
ATOM 938 N N . LYS A 1 119 ? -16.601 -5.955 -0.122 1.00 92.94 119 LYS A N 1
ATOM 939 C CA . LYS A 1 119 ? -17.316 -5.130 -1.110 1.00 92.94 119 LYS A CA 1
ATOM 940 C C . LYS A 1 119 ? -16.458 -3.971 -1.617 1.00 92.94 119 LYS A C 1
ATOM 942 O O . LYS A 1 119 ? -16.432 -3.727 -2.820 1.00 92.94 119 LYS A O 1
ATOM 947 N N . ILE A 1 120 ? -15.745 -3.282 -0.724 1.00 91.88 120 ILE A N 1
ATOM 948 C CA . ILE A 1 120 ? -14.852 -2.171 -1.091 1.00 91.88 120 ILE A CA 1
ATOM 949 C C . ILE A 1 120 ? -13.696 -2.689 -1.944 1.00 91.88 120 ILE A C 1
ATOM 951 O O . ILE A 1 120 ? -13.437 -2.135 -3.006 1.00 91.88 120 ILE A O 1
ATOM 955 N N . THR A 1 121 ? -13.043 -3.774 -1.524 1.00 90.94 121 THR A N 1
ATOM 956 C CA . THR A 1 121 ? -11.970 -4.420 -2.288 1.00 90.94 121 THR A CA 1
ATOM 957 C C . THR A 1 121 ? -12.464 -4.928 -3.640 1.00 90.94 121 THR A C 1
ATOM 959 O O . THR A 1 121 ? -11.766 -4.784 -4.635 1.00 90.94 121 THR A O 1
ATOM 962 N N . GLY A 1 122 ? -13.675 -5.482 -3.712 1.00 94.06 122 GLY A N 1
ATOM 963 C CA . GLY A 1 122 ? -14.291 -5.899 -4.970 1.00 94.06 122 GLY A CA 1
ATOM 964 C C . GLY A 1 122 ? -14.529 -4.716 -5.910 1.00 94.06 122 GLY A C 1
ATOM 965 O O . GLY A 1 122 ? -14.150 -4.769 -7.078 1.00 94.06 122 GLY A O 1
ATOM 966 N N . PHE A 1 123 ? -15.081 -3.616 -5.393 1.00 94.31 123 PHE A N 1
ATOM 967 C CA . PHE A 1 123 ? -15.264 -2.383 -6.158 1.00 94.31 123 PHE A CA 1
ATOM 968 C C . PHE A 1 123 ? -13.929 -1.816 -6.662 1.00 94.31 123 PHE A C 1
ATOM 970 O O . PHE A 1 123 ? -13.803 -1.494 -7.843 1.00 94.31 123 PHE A O 1
ATOM 977 N N . THR A 1 124 ? -12.910 -1.732 -5.803 1.00 93.38 124 THR A N 1
ATOM 978 C CA . THR A 1 124 ? -11.598 -1.202 -6.196 1.00 93.38 124 THR A CA 1
ATOM 979 C C . THR A 1 124 ? -10.846 -2.142 -7.126 1.00 93.38 124 THR A C 1
ATOM 981 O O . THR A 1 124 ? -10.102 -1.662 -7.973 1.00 93.38 124 THR A O 1
ATOM 984 N N . ALA A 1 125 ? -11.060 -3.456 -7.036 1.00 92.31 125 ALA A N 1
ATOM 985 C CA . ALA A 1 125 ? -10.530 -4.423 -7.991 1.00 92.31 125 ALA A CA 1
ATOM 986 C C . ALA A 1 125 ? -11.170 -4.253 -9.375 1.00 92.31 125 ALA A C 1
ATOM 988 O O . ALA A 1 125 ? -10.455 -4.235 -10.373 1.00 92.31 125 ALA A O 1
ATOM 989 N N . ILE A 1 126 ? -12.491 -4.056 -9.453 1.00 96.31 126 ILE A N 1
ATOM 990 C CA . ILE A 1 126 ? -13.174 -3.755 -10.722 1.00 96.31 126 ILE A CA 1
ATOM 991 C C . ILE A 1 126 ? -12.650 -2.438 -11.298 1.00 96.31 126 ILE A C 1
ATOM 993 O O . ILE A 1 126 ? -12.265 -2.392 -12.466 1.00 96.31 126 ILE A O 1
ATOM 997 N N . LEU A 1 127 ? -12.563 -1.388 -10.473 1.00 94.31 127 LEU A N 1
ATO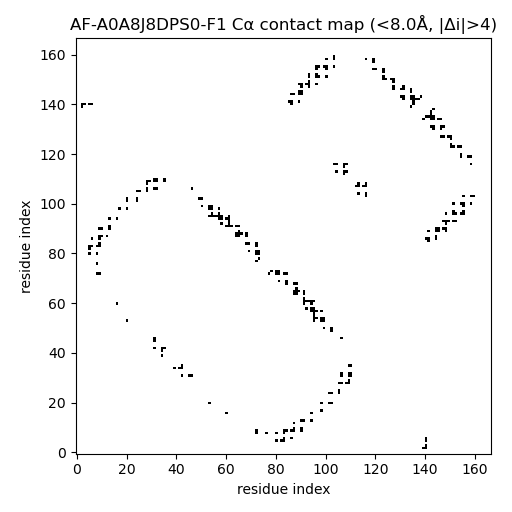M 998 C CA . LEU A 1 127 ? -11.965 -0.114 -10.869 1.00 94.31 127 LEU A CA 1
ATOM 999 C C . LEU A 1 127 ? -10.536 -0.315 -11.390 1.00 94.31 127 LEU A C 1
ATOM 1001 O O . LEU A 1 127 ? -10.182 0.231 -12.431 1.00 94.31 127 LEU A O 1
ATOM 1005 N N . ASN A 1 128 ? -9.736 -1.137 -10.710 1.00 95.19 128 ASN A N 1
ATOM 1006 C CA . ASN A 1 128 ? -8.374 -1.447 -11.116 1.00 95.19 128 ASN A CA 1
ATOM 1007 C C . ASN A 1 128 ? -8.327 -2.133 -12.476 1.00 95.19 128 ASN A C 1
ATOM 1009 O O . ASN A 1 128 ? -7.523 -1.732 -13.305 1.00 95.19 128 ASN A O 1
ATOM 1013 N N . VAL A 1 129 ? -9.184 -3.121 -12.733 1.00 94.88 129 VAL A N 1
ATOM 1014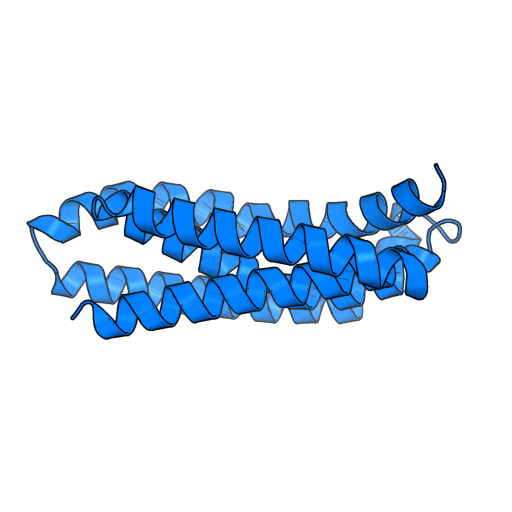 C CA . VAL A 1 129 ? -9.246 -3.816 -14.027 1.00 94.88 129 VAL A CA 1
ATOM 1015 C C . VAL A 1 129 ? -9.653 -2.858 -15.145 1.00 94.88 129 VAL A C 1
ATOM 1017 O O . VAL A 1 129 ? -9.014 -2.843 -16.194 1.00 94.88 129 VAL A O 1
ATOM 1020 N N . VAL A 1 130 ? -10.663 -2.015 -14.910 1.00 96.12 130 VAL A N 1
ATOM 1021 C CA . VAL A 1 130 ? -11.126 -1.017 -15.886 1.00 96.12 130 VAL A CA 1
ATOM 1022 C C . VAL A 1 130 ? -10.020 -0.006 -16.193 1.00 96.12 130 VAL A C 1
ATOM 1024 O O . VAL A 1 130 ? -9.696 0.222 -17.357 1.00 96.12 130 VAL A O 1
ATOM 1027 N N . LEU A 1 131 ? -9.392 0.563 -15.159 1.00 93.44 131 LEU A N 1
ATOM 1028 C CA . LEU A 1 131 ? -8.285 1.505 -15.324 1.00 93.44 131 LEU A CA 1
ATOM 1029 C C . LEU A 1 131 ? -7.083 0.850 -16.003 1.00 93.44 131 LEU A C 1
ATOM 1031 O O . LEU A 1 131 ? -6.503 1.454 -16.897 1.00 93.44 131 LEU A O 1
ATOM 1035 N N . ASN A 1 132 ? -6.727 -0.380 -15.622 1.00 93.19 132 ASN A N 1
ATOM 1036 C CA . ASN A 1 132 ? -5.654 -1.127 -16.271 1.00 93.19 132 ASN A CA 1
ATOM 1037 C C . ASN A 1 132 ? -5.943 -1.310 -17.757 1.00 93.19 132 ASN A C 1
ATOM 1039 O O . ASN A 1 132 ? -5.071 -1.021 -18.563 1.00 93.19 132 ASN A O 1
ATOM 1043 N N . TYR A 1 133 ? -7.151 -1.735 -18.133 1.00 93.25 133 TYR A N 1
ATOM 1044 C CA . TYR A 1 133 ? -7.504 -1.938 -19.536 1.00 93.25 133 TYR A CA 1
ATOM 1045 C C . TYR A 1 133 ? -7.270 -0.668 -20.368 1.00 93.25 133 TYR A C 1
ATOM 1047 O O . TYR A 1 133 ? -6.532 -0.702 -21.351 1.00 93.25 133 TYR A O 1
ATOM 1055 N N . PHE A 1 134 ? -7.815 0.474 -19.939 1.00 95.31 134 PHE A N 1
ATOM 1056 C CA . PHE A 1 134 ? -7.654 1.727 -20.681 1.00 95.31 134 PHE A CA 1
ATOM 1057 C C . PHE A 1 134 ? -6.225 2.279 -20.635 1.00 95.31 134 PHE A C 1
ATOM 1059 O O . PHE A 1 134 ? -5.722 2.755 -21.653 1.00 95.31 134 PHE A O 1
ATOM 1066 N N . LEU A 1 135 ? -5.553 2.218 -19.482 1.00 92.56 135 LEU A N 1
ATOM 1067 C CA . LEU A 1 135 ? -4.222 2.804 -19.312 1.00 92.56 135 LEU A CA 1
ATOM 1068 C C . LEU A 1 135 ? -3.116 1.947 -19.926 1.00 92.56 135 LEU A C 1
ATOM 1070 O O . LEU A 1 135 ? -2.146 2.509 -20.421 1.00 92.56 135 LEU A O 1
ATOM 1074 N N . ILE A 1 136 ? -3.246 0.620 -19.947 1.00 92.25 136 ILE A N 1
ATOM 1075 C CA . ILE A 1 136 ? -2.281 -0.257 -20.624 1.00 92.25 136 ILE A CA 1
ATOM 1076 C C . ILE A 1 136 ? -2.316 -0.009 -22.133 1.00 92.25 136 ILE A C 1
ATOM 1078 O O . ILE A 1 136 ? -1.256 0.097 -22.741 1.00 92.25 136 ILE A O 1
ATOM 1082 N N . LEU A 1 137 ? -3.504 0.170 -22.727 1.00 90.00 137 LEU A N 1
ATOM 1083 C CA . LEU A 1 137 ? -3.632 0.455 -24.162 1.00 90.00 137 LEU A CA 1
ATOM 1084 C C . LEU A 1 137 ? -2.906 1.741 -24.594 1.00 90.00 137 LEU A C 1
ATOM 1086 O O . LEU A 1 137 ? -2.449 1.819 -25.729 1.00 90.00 137 LEU A O 1
ATOM 1090 N N . HIS A 1 138 ? -2.781 2.731 -23.703 1.00 90.50 138 HIS A N 1
ATOM 1091 C CA . HIS A 1 138 ? -2.159 4.025 -24.013 1.00 90.50 138 HIS A CA 1
ATOM 1092 C C . HIS A 1 138 ? -0.729 4.177 -23.464 1.00 90.50 138 HIS A C 1
ATOM 1094 O O . HIS A 1 138 ? 0.069 4.907 -24.046 1.00 90.50 138 HIS A O 1
ATOM 1100 N N . TYR A 1 139 ? -0.397 3.513 -22.351 1.00 89.81 139 TYR A N 1
ATOM 1101 C CA . TYR A 1 139 ? 0.836 3.740 -21.582 1.00 89.81 139 TYR A CA 1
ATOM 1102 C C . TYR A 1 139 ? 1.576 2.450 -21.172 1.00 89.81 139 TYR A C 1
ATOM 1104 O O . TYR A 1 139 ? 2.545 2.516 -20.412 1.00 89.81 139 TYR A O 1
ATOM 1112 N N . GLY A 1 140 ? 1.129 1.269 -21.611 1.00 89.75 140 GLY A N 1
ATOM 1113 C CA . GLY A 1 140 ? 1.768 -0.015 -21.303 1.00 89.75 140 GLY A CA 1
ATOM 1114 C C . GLY A 1 140 ? 1.925 -0.275 -19.797 1.00 89.75 140 GLY A C 1
ATOM 1115 O O . GLY A 1 140 ? 1.025 -0.007 -18.995 1.00 89.75 140 GLY A O 1
ATOM 1116 N N . ALA A 1 141 ? 3.098 -0.768 -19.386 1.00 90.69 141 ALA A N 1
ATOM 1117 C CA . ALA A 1 141 ? 3.401 -1.101 -17.987 1.00 90.69 141 ALA A CA 1
ATOM 1118 C C . ALA A 1 141 ? 3.315 0.099 -17.018 1.00 90.69 141 ALA A C 1
ATOM 1120 O O . ALA A 1 141 ? 2.979 -0.071 -15.845 1.00 90.69 141 ALA A O 1
ATOM 1121 N N . VAL A 1 142 ? 3.582 1.316 -17.502 1.00 93.38 142 VAL A N 1
ATOM 1122 C CA . VAL A 1 142 ? 3.426 2.556 -16.723 1.00 93.38 142 VAL A CA 1
ATOM 1123 C C . VAL A 1 142 ? 1.950 2.799 -16.411 1.00 93.38 142 VAL A C 1
ATOM 1125 O O . VAL A 1 142 ? 1.601 3.118 -15.274 1.00 93.38 142 VAL A O 1
ATOM 1128 N N . GLY A 1 143 ? 1.072 2.570 -17.389 1.00 93.00 143 GLY A N 1
ATOM 1129 C CA . GLY A 1 143 ? -0.375 2.658 -17.208 1.00 93.00 143 GLY A CA 1
ATOM 1130 C C . GLY A 1 143 ? -0.895 1.712 -16.126 1.00 93.00 143 GLY A C 1
ATOM 1131 O O . GLY A 1 143 ? -1.692 2.118 -15.280 1.00 93.00 143 GLY A O 1
ATOM 1132 N N . ALA A 1 144 ? -0.377 0.481 -16.087 1.00 92.62 144 ALA A N 1
ATOM 1133 C CA . ALA A 1 144 ? -0.719 -0.492 -15.049 1.00 92.62 144 ALA A CA 1
ATOM 1134 C C . ALA A 1 144 ? -0.294 -0.042 -13.637 1.00 92.62 144 ALA A C 1
ATOM 1136 O O . ALA A 1 144 ? -1.034 -0.209 -12.659 1.00 92.62 144 ALA A O 1
ATOM 1137 N N . ALA A 1 145 ? 0.884 0.580 -13.518 1.00 95.06 145 ALA A N 1
ATOM 1138 C CA . ALA A 1 145 ? 1.343 1.151 -12.254 1.00 95.06 145 ALA A CA 1
ATOM 1139 C C . ALA A 1 145 ? 0.422 2.284 -11.776 1.00 95.06 145 ALA A C 1
ATOM 1141 O O . ALA A 1 145 ? 0.002 2.283 -10.618 1.00 95.06 145 ALA A O 1
ATOM 1142 N N . VAL A 1 146 ? 0.045 3.205 -12.669 1.00 96.50 146 VAL A N 1
ATOM 1143 C CA . VAL A 1 146 ? -0.879 4.307 -12.349 1.00 96.50 146 VAL A CA 1
ATOM 1144 C C . VAL A 1 146 ? -2.246 3.771 -11.923 1.00 96.50 146 VAL A C 1
ATOM 1146 O O . VAL A 1 146 ? -2.765 4.181 -10.883 1.00 96.50 146 VAL A O 1
ATOM 1149 N N . ALA A 1 147 ? -2.805 2.808 -12.664 1.00 96.00 147 ALA A N 1
ATOM 1150 C CA . ALA A 1 147 ? -4.069 2.157 -12.313 1.00 96.00 147 ALA A CA 1
ATOM 1151 C C . ALA A 1 147 ? -4.035 1.582 -10.888 1.00 96.00 147 ALA A C 1
ATOM 1153 O O . ALA A 1 147 ? -4.993 1.725 -10.123 1.00 96.00 147 ALA A O 1
ATOM 1154 N N . THR A 1 148 ? -2.912 0.966 -10.513 1.00 95.44 148 THR A N 1
ATOM 1155 C CA . THR A 1 148 ? -2.691 0.397 -9.179 1.00 95.44 148 THR A CA 1
ATOM 1156 C C . THR A 1 148 ? -2.675 1.468 -8.096 1.00 95.44 148 THR A C 1
ATOM 1158 O O . THR A 1 148 ? -3.425 1.345 -7.128 1.00 95.44 148 THR A O 1
ATOM 1161 N N . VAL A 1 149 ? -1.898 2.542 -8.270 1.00 97.31 149 VAL A N 1
ATOM 1162 C CA . VAL A 1 149 ? -1.835 3.654 -7.304 1.00 97.31 149 VAL A CA 1
ATOM 1163 C C . VAL A 1 149 ? -3.221 4.255 -7.078 1.00 97.31 149 VAL A C 1
ATOM 1165 O O . VAL A 1 149 ? -3.651 4.391 -5.934 1.00 97.31 149 VAL A O 1
ATOM 1168 N N . VAL A 1 150 ? -3.950 4.551 -8.159 1.00 97.50 150 VAL A N 1
ATOM 1169 C CA . VAL A 1 150 ? -5.295 5.141 -8.083 1.00 97.50 150 VAL A CA 1
ATOM 1170 C C . VAL A 1 150 ? -6.259 4.206 -7.358 1.00 97.50 150 VAL A C 1
ATOM 1172 O O . VAL A 1 150 ? -6.963 4.632 -6.447 1.00 97.50 150 VAL A O 1
ATOM 1175 N N . SER A 1 151 ? -6.267 2.920 -7.707 1.00 96.25 151 SER A N 1
ATOM 1176 C CA . SER A 1 151 ? -7.204 1.956 -7.115 1.00 96.25 151 SER A CA 1
ATOM 1177 C C . SER A 1 151 ? -6.940 1.732 -5.625 1.00 96.25 151 SER A C 1
ATOM 1179 O O . SER A 1 151 ? -7.877 1.684 -4.828 1.00 96.25 151 SER A O 1
ATOM 1181 N N . GLN A 1 152 ? -5.664 1.642 -5.236 1.00 96.56 152 GLN A N 1
ATOM 1182 C CA . GLN A 1 152 ? -5.262 1.525 -3.834 1.00 96.56 152 GLN A CA 1
ATOM 1183 C C . GLN A 1 152 ? -5.601 2.796 -3.050 1.00 96.56 152 GLN A C 1
ATOM 1185 O O . GLN A 1 152 ? -6.143 2.701 -1.947 1.00 96.56 152 GLN A O 1
ATOM 1190 N N . GLY A 1 153 ? -5.353 3.971 -3.637 1.00 97.19 153 GLY A N 1
ATOM 1191 C CA . GLY A 1 153 ? -5.718 5.265 -3.063 1.00 97.19 153 GLY A CA 1
ATOM 1192 C C . GLY A 1 153 ? -7.222 5.388 -2.824 1.00 97.19 153 GLY A C 1
ATOM 1193 O O . GLY A 1 153 ? -7.638 5.676 -1.704 1.00 97.19 153 GLY A O 1
ATOM 1194 N N . VAL A 1 154 ? -8.047 5.076 -3.830 1.00 96.50 154 VAL A N 1
ATOM 1195 C CA . VAL A 1 154 ? -9.516 5.066 -3.704 1.00 96.50 154 VAL A CA 1
ATOM 1196 C C . VAL A 1 154 ? -9.961 4.106 -2.603 1.00 96.50 154 VAL A C 1
ATOM 1198 O O . VAL A 1 154 ? -10.745 4.496 -1.741 1.00 96.50 154 VAL A O 1
ATOM 1201 N N . GLY A 1 155 ? -9.426 2.882 -2.570 1.00 94.88 155 GLY A N 1
ATOM 1202 C CA . GLY A 1 155 ? -9.742 1.921 -1.511 1.00 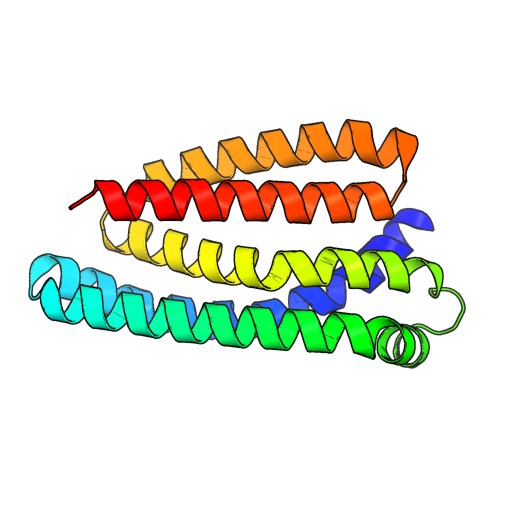94.88 155 GLY A CA 1
ATOM 1203 C C . GLY A 1 155 ? -9.399 2.432 -0.117 1.00 94.88 155 GLY A C 1
ATOM 1204 O O . GLY A 1 155 ? -10.224 2.345 0.791 1.00 94.88 155 GLY A O 1
ATOM 1205 N N . SER A 1 156 ? -8.222 3.036 0.036 1.00 94.69 156 SER A N 1
ATOM 1206 C CA . SER A 1 156 ? -7.772 3.585 1.314 1.00 94.69 156 SER A CA 1
ATOM 1207 C C . SER A 1 156 ? -8.649 4.754 1.765 1.00 94.69 156 SER A C 1
ATOM 1209 O O . SER A 1 156 ? -8.968 4.855 2.948 1.00 94.69 156 SER A O 1
ATOM 1211 N N . LEU A 1 157 ? -9.065 5.626 0.842 1.00 95.44 157 LEU A N 1
ATOM 1212 C CA . LEU A 1 157 ? -9.942 6.760 1.141 1.00 95.44 157 LEU A CA 1
ATOM 1213 C C . LEU A 1 157 ? -11.346 6.304 1.549 1.00 95.44 157 LEU A C 1
ATOM 1215 O O . LEU A 1 157 ? -11.867 6.769 2.560 1.00 95.44 157 LEU A O 1
ATOM 1219 N N . VAL A 1 158 ? -11.940 5.368 0.803 1.00 94.25 158 VAL A N 1
ATOM 1220 C CA . VAL A 1 158 ? -13.275 4.828 1.107 1.00 94.25 158 VAL A CA 1
ATOM 1221 C C . VAL A 1 158 ? -13.274 4.105 2.454 1.00 94.25 158 VAL A C 1
ATOM 1223 O O . VAL A 1 158 ? -14.156 4.346 3.278 1.00 94.25 158 VAL A O 1
ATOM 1226 N N . ASN A 1 159 ? -12.265 3.266 2.715 1.00 91.31 159 ASN A N 1
ATOM 1227 C CA . ASN A 1 159 ? -12.106 2.601 4.009 1.00 91.31 159 ASN A CA 1
ATOM 1228 C C . ASN A 1 159 ? -11.942 3.617 5.151 1.00 91.31 159 ASN A C 1
ATOM 1230 O O . ASN A 1 159 ? -12.628 3.509 6.166 1.00 91.31 159 ASN A O 1
ATOM 1234 N N . GLY A 1 160 ? -11.081 4.625 4.979 1.00 89.62 160 GLY A N 1
ATOM 1235 C CA . GLY A 1 160 ? -10.873 5.677 5.976 1.00 89.62 160 GLY A CA 1
ATOM 1236 C C . GLY A 1 160 ? -12.155 6.453 6.294 1.00 89.62 160 GLY A C 1
ATOM 1237 O O . GLY A 1 160 ? -12.502 6.613 7.463 1.00 89.62 160 GLY A O 1
ATOM 1238 N N . PHE A 1 161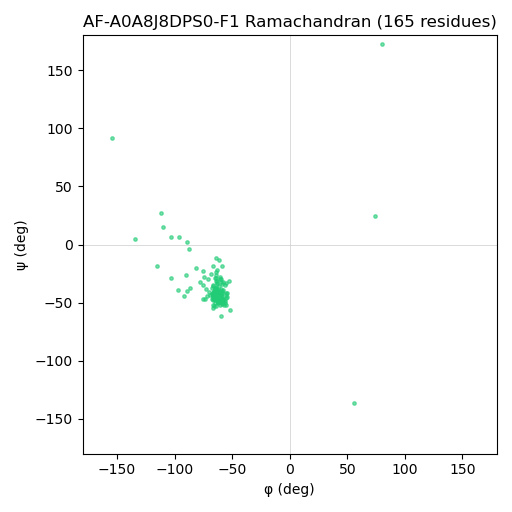 ? -12.905 6.861 5.267 1.00 89.31 161 PHE A N 1
ATOM 1239 C CA . PHE A 1 161 ? -14.179 7.568 5.424 1.00 89.31 161 PHE A CA 1
ATOM 1240 C C . PHE A 1 161 ? -15.229 6.734 6.170 1.00 89.31 161 PHE A C 1
ATOM 1242 O O . PHE A 1 161 ? -15.908 7.237 7.064 1.00 89.31 161 PHE A O 1
ATOM 1249 N N . LEU A 1 162 ? -15.345 5.442 5.849 1.00 87.56 162 LEU A N 1
ATOM 1250 C CA . LEU A 1 162 ? -16.278 4.547 6.536 1.00 87.56 162 LEU A CA 1
ATOM 1251 C C . LEU A 1 162 ? -15.943 4.365 8.015 1.00 87.56 162 LEU A C 1
ATOM 1253 O O . LEU A 1 162 ? -16.856 4.277 8.832 1.00 87.56 162 LEU A O 1
ATOM 1257 N N . LEU A 1 163 ? -14.657 4.313 8.364 1.00 83.88 163 LEU A N 1
ATOM 1258 C CA . LEU A 1 163 ? -14.238 4.201 9.758 1.00 83.88 163 LEU A CA 1
ATOM 1259 C C . LEU A 1 163 ? -14.568 5.472 10.546 1.00 83.88 163 LEU A C 1
ATOM 1261 O O . LEU A 1 163 ? -15.122 5.364 11.639 1.00 83.88 163 LEU A O 1
ATOM 1265 N N . MET A 1 164 ? -14.329 6.651 9.964 1.00 79.38 164 MET A N 1
ATOM 1266 C CA . MET A 1 164 ? -14.670 7.941 10.580 1.00 79.38 164 MET A CA 1
ATOM 1267 C C . MET A 1 164 ? -16.175 8.102 10.842 1.00 79.38 164 MET A C 1
ATOM 1269 O O . MET A 1 164 ? -16.548 8.651 11.871 1.00 79.38 164 MET A O 1
ATOM 1273 N N . ASN A 1 165 ? -17.032 7.584 9.957 1.00 73.38 165 ASN A N 1
ATOM 1274 C CA . ASN A 1 165 ? -18.493 7.674 10.089 1.00 73.38 165 ASN A CA 1
ATOM 1275 C C . ASN A 1 165 ? -19.131 6.522 10.880 1.00 73.38 165 ASN A C 1
ATOM 1277 O O . ASN A 1 165 ? -20.353 6.438 10.960 1.00 73.38 165 ASN A O 1
ATOM 1281 N N . SER A 1 166 ? -18.331 5.587 11.398 1.00 64.25 166 SER A N 1
ATOM 1282 C CA . SER A 1 166 ? -18.832 4.438 12.165 1.00 64.25 166 SER A CA 1
ATOM 1283 C C . SER A 1 166 ? -18.808 4.637 13.687 1.00 64.25 166 SER A C 1
ATOM 1285 O O . SER A 1 166 ? -19.084 3.682 14.421 1.00 64.25 166 SER A O 1
ATOM 1287 N N . HIS A 1 167 ? -18.477 5.855 14.121 1.00 46.25 167 HIS A N 1
ATOM 1288 C CA . HIS A 1 167 ? -18.623 6.374 15.481 1.00 46.25 167 HIS A CA 1
ATOM 1289 C C . HIS A 1 167 ? -19.989 7.036 15.660 1.00 46.25 167 HIS A C 1
ATOM 1291 O O . HIS A 1 167 ? -20.541 6.891 16.773 1.00 46.25 167 HIS A O 1
#

Nearest PDB structures (foldseek):
  7waw-assembly1_A  TM=8.426E-01  e=6.476E-03  Candidatus Arsenophonus nilaparvatae
  7wag-assembly1_A  TM=9.101E-01  e=2.193E-02  Escherichia coli K-12
  6hfb-assembly3_C  TM=8.552E-01  e=1.372E-02  Pyrococcus furiosus DSM 3638
  3w4t-assembly1_A  TM=8.366E-01  e=2.193E-02  Pyrococcus furiosus DSM 3638
  6cc4-assembly1_A  TM=7.975E-01  e=2.525E-02  Escherichia coli

Mean predicted aligned error: 3.7 Å

Radius of gyration: 17.26 Å; Cα contacts (8 Å, |Δi|>4): 182; chains: 1; bounding box: 41×20×50 Å

Solvent-accessible surface area (backbone atoms only — not comparable to full-atom values): 8213 Å² total; per-residue (Å²): 110,69,66,64,47,29,45,49,63,27,47,50,58,53,56,60,59,49,50,57,48,68,56,54,37,70,69,46,26,67,55,42,35,51,21,67,78,76,36,61,68,62,32,51,52,51,52,50,51,52,49,53,50,39,39,50,52,18,47,54,46,20,54,48,41,40,74,39,22,59,62,51,43,41,73,76,67,28,73,94,38,53,83,14,29,66,27,25,37,44,38,20,69,21,38,27,28,50,36,46,39,51,46,50,43,37,52,28,47,36,70,77,35,43,67,60,45,50,52,49,51,51,52,28,49,52,49,25,53,55,38,24,57,61,29,30,78,77,47,42,57,49,18,39,22,50,20,48,27,53,26,32,43,51,41,31,50,54,53,50,53,53,58,70,71,71,116

Foldseek 3Di:
DLLVVLLVLLCVLVVVLVVVLVVVLVVCLVVLLVCLPPPVPVNVVSLVVQLVVQLVSLVVQLVVQLVCLQVVSCVPPNPSNNVSSLLNNLLSLLRSLVSLLSSLCSNCVSNVNNVVSVVLLVVLVVQLVVQLVVQCVPPNSSSNSNSSNVSSVSSNVVSVVVVVVVD